Protein AF-0000000075319408 (afdb_homodimer)

InterPro domains:
  IPR010982 Lambda repressor-like, DNA-binding domain superfamily [G3DSA:1.10.260.40] (1-58)
  IPR010982 Lambda repressor-like, DNA-binding domain superfamily [SSF47413] (1-55)

pLDDT: mean 92.79, std 12.96, range [38.28, 98.69]

Sequence (116 aa):
MTKTQAIKHFGSVSALAKAINVTYEAVRQWADVPELRQYQIERITQGALKAEPANQAAMTKTQAIKHFGSVSALAKAINVTYEAVRQWADVPELRQYQIERITQGALKAEPANQAA

Secondary structure (DSSP, 8-state):
--HHHHHHHHSSHHHHHHHHT--HHHHHH-SS--HHHHHHHHHHTTTSS----TTT--/--HHHHHHHHSSHHHHHHHHT--HHHHHH-SS--HHHHHHHHHHTTTSS----TTT--

Organism: Pseudomonas syringae (NCBI:txid317)

Radius of gyration: 14.58 Å; Cα contacts (8 Å, |Δi|>4): 130; chains: 2; bounding box: 26×40×33 Å

Solvent-accessible surface area (backbone atoms only — not comparable to full-atom values): 6598 Å² total; per-residue (Å²): 86,49,49,65,56,52,25,59,73,54,68,30,62,59,48,37,16,58,74,70,70,52,48,53,69,56,57,67,65,45,88,54,58,52,60,50,55,29,31,46,48,14,58,76,50,72,56,77,44,51,57,63,44,76,78,68,72,101,86,50,49,66,56,51,24,59,74,55,68,31,63,58,47,38,16,59,74,71,70,50,48,52,68,57,59,67,65,45,90,55,57,52,61,53,54,28,31,45,48,14,57,76,47,71,56,76,42,50,57,62,45,75,76,67,70,104

Structure (mmCIF, N/CA/C/O backbone):
data_AF-0000000075319408-model_v1
#
loop_
_entity.id
_entity.type
_entity.pdbx_description
1 polymer 'Cro/Cl family transcriptional regulator'
#
loop_
_atom_site.group_PDB
_atom_site.id
_atom_site.type_symbol
_atom_site.label_atom_id
_atom_site.label_alt_id
_atom_site.label_comp_id
_atom_site.label_asym_id
_atom_site.label_entity_id
_atom_site.label_seq_id
_atom_site.pdbx_PDB_ins_code
_atom_site.Cartn_x
_atom_site.Cartn_y
_atom_site.Cartn_z
_atom_site.occupancy
_atom_site.B_iso_or_equiv
_atom_site.auth_seq_id
_atom_site.auth_comp_id
_atom_site.auth_asym_id
_atom_site.auth_atom_id
_atom_site.pdbx_PDB_model_num
ATOM 1 N N . MET A 1 1 ? 2.799 5.125 11.156 1 95.25 1 MET A N 1
ATOM 2 C CA . MET A 1 1 ? 2.529 6.562 11.195 1 95.25 1 MET A CA 1
ATOM 3 C C . MET A 1 1 ? 1.071 6.832 11.555 1 95.25 1 MET A C 1
ATOM 5 O O . MET A 1 1 ? 0.188 6.043 11.219 1 95.25 1 MET A O 1
ATOM 9 N N . THR A 1 2 ? 0.902 8.023 12.133 1 96.44 2 THR A N 1
ATOM 10 C CA . THR A 1 2 ? -0.451 8.508 12.383 1 96.44 2 THR A CA 1
ATOM 11 C C . THR A 1 2 ? -0.909 9.445 11.273 1 96.44 2 THR A C 1
ATOM 13 O O . THR A 1 2 ? -0.097 9.906 10.469 1 96.44 2 THR A O 1
ATOM 16 N N . LYS A 1 3 ? -2.234 9.68 11.242 1 97.81 3 LYS A N 1
ATOM 17 C CA . LYS A 1 3 ? -2.793 10.641 10.297 1 97.81 3 LYS A CA 1
ATOM 18 C C . LYS A 1 3 ? -2.135 12.008 10.445 1 97.81 3 LYS A C 1
ATOM 20 O O . LYS A 1 3 ? -1.76 12.633 9.453 1 97.81 3 LYS A O 1
ATOM 25 N N . THR A 1 4 ? -1.917 12.43 11.688 1 97.69 4 THR A N 1
ATOM 26 C CA . THR A 1 4 ? -1.33 13.734 11.969 1 97.69 4 THR A CA 1
ATOM 27 C C . THR A 1 4 ? 0.107 13.805 11.461 1 97.69 4 THR A C 1
ATOM 29 O O . THR A 1 4 ? 0.514 14.805 10.875 1 97.69 4 THR A O 1
ATOM 32 N N . GLN A 1 5 ? 0.835 12.781 11.656 1 97.81 5 GLN A N 1
ATOM 33 C CA . GLN A 1 5 ? 2.207 12.719 11.164 1 97.81 5 GLN A CA 1
ATOM 34 C C . GLN A 1 5 ? 2.252 12.836 9.641 1 97.81 5 GLN A C 1
ATOM 36 O O . GLN A 1 5 ? 3.105 13.539 9.094 1 97.81 5 GLN A O 1
ATOM 41 N N . ALA A 1 6 ? 1.329 12.109 9.008 1 98.38 6 ALA A N 1
ATOM 42 C CA . ALA A 1 6 ? 1.284 12.133 7.547 1 98.38 6 ALA A CA 1
ATOM 43 C C . ALA A 1 6 ? 0.965 13.531 7.031 1 98.38 6 ALA A C 1
ATOM 45 O O . ALA A 1 6 ? 1.632 14.031 6.121 1 98.38 6 ALA A O 1
ATOM 46 N N . ILE A 1 7 ? 0.067 14.18 7.656 1 98.5 7 ILE A N 1
ATOM 47 C CA . ILE A 1 7 ? -0.345 15.516 7.242 1 98.5 7 ILE A CA 1
ATOM 48 C C . ILE A 1 7 ? 0.793 16.5 7.484 1 98.5 7 ILE A C 1
ATOM 50 O O . ILE A 1 7 ? 1.105 17.328 6.617 1 98.5 7 ILE A O 1
ATOM 54 N N . LYS A 1 8 ? 1.362 16.406 8.609 1 98.19 8 LYS A N 1
ATOM 55 C CA . LYS A 1 8 ? 2.449 17.312 8.969 1 98.19 8 LYS A CA 1
ATOM 56 C C . LYS A 1 8 ? 3.613 17.188 7.988 1 98.19 8 LYS A C 1
ATOM 58 O O . LYS A 1 8 ? 4.211 18.188 7.598 1 98.19 8 LYS A O 1
ATOM 63 N N . HIS A 1 9 ? 3.93 16.047 7.621 1 98.44 9 HIS A N 1
ATOM 64 C CA . HIS A 1 9 ? 5.047 15.82 6.711 1 98.44 9 HIS A CA 1
ATOM 65 C C . HIS A 1 9 ? 4.816 16.516 5.375 1 98.44 9 HIS A C 1
ATOM 67 O O . HIS A 1 9 ? 5.738 17.109 4.805 1 98.44 9 HIS A O 1
ATOM 73 N N . PHE A 1 10 ? 3.631 16.469 4.887 1 98.12 10 PHE A N 1
ATOM 74 C CA . PHE A 1 10 ? 3.334 17 3.566 1 98.12 10 PHE A CA 1
ATOM 75 C C . PHE A 1 10 ? 2.906 18.453 3.658 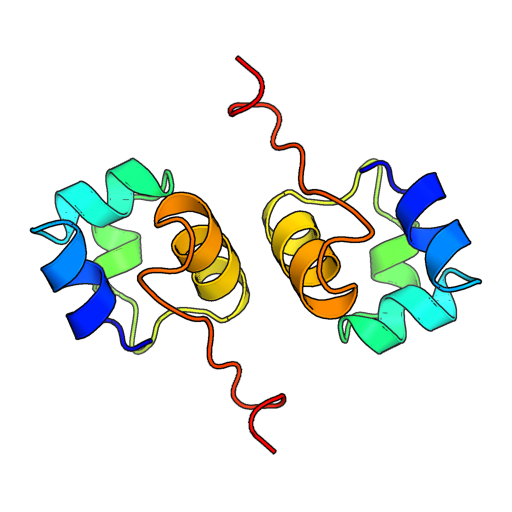1 98.12 10 PHE A C 1
ATOM 77 O O . PHE A 1 10 ? 2.898 19.172 2.654 1 98.12 10 PHE A O 1
ATOM 84 N N . GLY A 1 11 ? 2.514 18.812 4.918 1 98.5 11 GLY A N 1
ATOM 85 C CA . GLY A 1 11 ? 2.24 20.219 5.145 1 98.5 11 GLY A CA 1
ATOM 86 C C . GLY A 1 11 ? 0.762 20.531 5.289 1 98.5 11 GLY A C 1
ATOM 87 O O . GLY A 1 11 ? 0.384 21.5 5.938 1 98.5 11 GLY A O 1
ATOM 88 N N . SER A 1 12 ? -0.081 19.656 4.594 1 98.62 12 SER A N 1
ATOM 89 C CA . SER A 1 12 ? -1.525 19.844 4.672 1 98.62 12 SER A CA 1
ATOM 90 C C . SER A 1 12 ? -2.275 18.594 4.223 1 98.62 12 SER A C 1
ATOM 92 O O . SER A 1 12 ? -1.686 17.688 3.621 1 98.62 12 SER A O 1
ATOM 94 N N . VAL A 1 13 ? -3.59 18.625 4.527 1 98.5 13 VAL A N 1
ATOM 95 C CA . VAL A 1 13 ? -4.457 17.531 4.086 1 98.5 13 VAL A CA 1
ATOM 96 C C . VAL A 1 13 ? -4.477 17.469 2.561 1 98.5 13 VAL A C 1
ATOM 98 O O . VAL A 1 13 ? -4.363 16.391 1.974 1 98.5 13 VAL A O 1
ATOM 101 N N . SER A 1 14 ? -4.527 18.625 1.949 1 98.56 14 SER A N 1
ATOM 102 C CA . SER A 1 14 ? -4.582 18.703 0.493 1 98.56 14 SER A CA 1
ATOM 103 C C . SER A 1 14 ? -3.279 18.219 -0.137 1 98.56 14 SER A C 1
ATOM 105 O O . SER A 1 14 ? -3.295 17.547 -1.172 1 98.56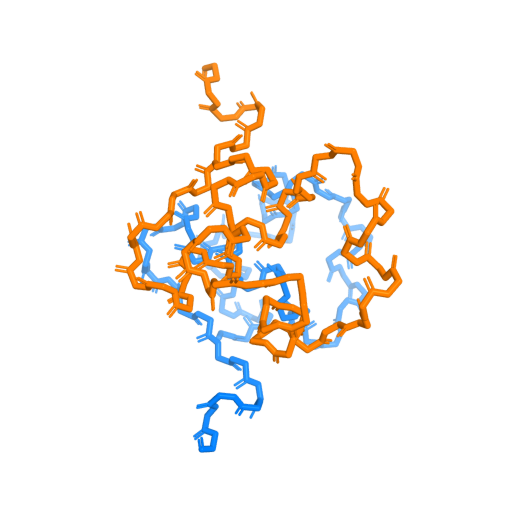 14 SER A O 1
ATOM 107 N N . ALA A 1 15 ? -2.229 18.547 0.409 1 98.38 15 ALA A N 1
ATOM 108 C CA . ALA A 1 15 ? -0.924 18.141 -0.111 1 98.38 15 ALA A CA 1
ATOM 109 C C . ALA A 1 15 ? -0.729 16.625 0.002 1 98.38 15 ALA A C 1
ATOM 111 O O . ALA A 1 15 ? -0.214 16 -0.921 1 98.38 15 ALA A O 1
ATOM 112 N N . LEU A 1 16 ? -1.143 16.078 1.121 1 98.62 16 LEU A N 1
ATOM 113 C CA . LEU A 1 16 ? -1.092 14.625 1.302 1 98.62 16 LEU A CA 1
ATOM 114 C C . LEU A 1 16 ? -1.969 13.922 0.275 1 98.62 16 LEU A C 1
ATOM 116 O O . LEU A 1 16 ? -1.53 12.961 -0.371 1 98.62 16 LEU A O 1
ATOM 120 N N . ALA A 1 17 ? -3.172 14.375 0.161 1 98.69 17 ALA A N 1
ATOM 121 C CA . ALA A 1 17 ? -4.121 13.781 -0.776 1 98.69 17 ALA A CA 1
ATOM 122 C C . ALA A 1 17 ? -3.562 13.773 -2.195 1 98.69 17 ALA A C 1
ATOM 124 O O . ALA A 1 17 ? -3.625 12.758 -2.889 1 98.69 17 ALA A O 1
ATOM 125 N N . LYS A 1 18 ? -2.953 14.867 -2.57 1 97.69 18 LYS A N 1
ATOM 126 C CA . LYS A 1 18 ? -2.352 14.984 -3.896 1 97.69 18 LYS A CA 1
ATOM 127 C C . LYS A 1 18 ? -1.176 14.023 -4.055 1 97.69 18 LYS A C 1
ATOM 129 O O . LYS A 1 18 ? -1.021 13.391 -5.098 1 97.69 18 LYS A O 1
ATOM 134 N N . ALA A 1 19 ? -0.427 13.891 -3.07 1 96.56 19 ALA A N 1
ATOM 135 C CA . ALA A 1 19 ? 0.776 13.062 -3.117 1 96.56 19 ALA A CA 1
ATOM 136 C C . ALA A 1 19 ? 0.425 11.594 -3.35 1 96.56 19 ALA A C 1
ATOM 138 O O . ALA A 1 19 ? 1.165 10.867 -4.02 1 96.56 19 ALA A O 1
ATOM 139 N N . ILE A 1 20 ? -0.725 11.195 -2.834 1 96.62 20 ILE A N 1
ATOM 140 C CA . ILE A 1 20 ? -1.056 9.773 -2.912 1 96.62 20 ILE A CA 1
ATOM 141 C C . ILE A 1 20 ? -2.242 9.57 -3.852 1 96.62 20 ILE A C 1
ATOM 143 O O . ILE A 1 20 ? -2.803 8.477 -3.926 1 96.62 20 ILE A O 1
ATOM 147 N N . ASN A 1 21 ? -2.633 10.648 -4.414 1 96.25 21 ASN A N 1
ATOM 148 C CA . ASN A 1 21 ? -3.646 10.633 -5.465 1 96.25 21 ASN A CA 1
ATOM 149 C C . ASN A 1 21 ? -5.008 10.195 -4.926 1 96.25 21 ASN A C 1
ATOM 151 O O . ASN A 1 21 ? -5.629 9.281 -5.473 1 96.25 21 ASN A O 1
ATOM 15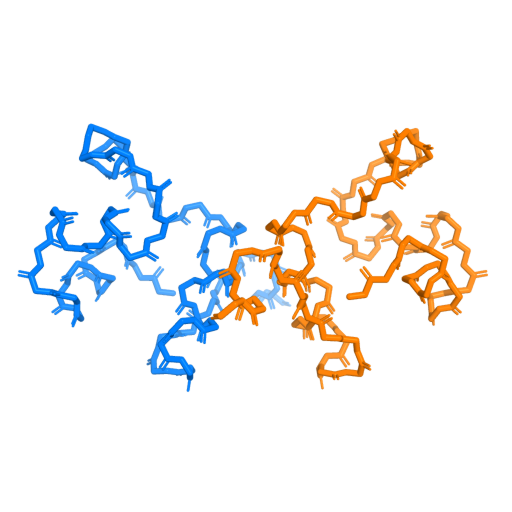5 N N . VAL A 1 22 ? -5.426 10.773 -3.908 1 97.88 22 VAL A N 1
ATOM 156 C CA . VAL A 1 22 ? -6.773 10.617 -3.371 1 97.88 22 VAL A CA 1
ATOM 157 C C . VAL A 1 22 ? -7.418 11.984 -3.176 1 97.88 22 VAL A C 1
ATOM 159 O O . VAL A 1 22 ? -6.789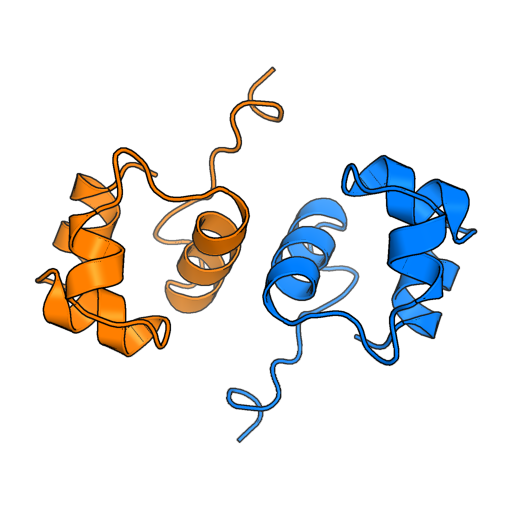 13.016 -3.418 1 97.88 22 VAL A O 1
ATOM 162 N N . THR A 1 23 ? -8.625 12.023 -2.814 1 98.38 23 THR A N 1
ATOM 163 C CA . THR A 1 23 ? -9.32 13.297 -2.629 1 98.38 23 THR A CA 1
ATOM 164 C C . THR A 1 23 ? -9.078 13.844 -1.226 1 98.38 23 THR A C 1
ATOM 166 O O . THR A 1 23 ? -8.805 13.086 -0.295 1 98.38 23 THR A O 1
ATOM 169 N N . TYR A 1 24 ? -9.258 15.117 -1.112 1 98.31 24 TYR A N 1
ATOM 170 C CA . TYR A 1 24 ? -9.203 15.789 0.18 1 98.31 24 TYR A CA 1
ATOM 171 C C . TYR A 1 24 ? -10.156 15.148 1.176 1 98.31 24 TYR A C 1
ATOM 173 O O . TYR A 1 24 ? -9.789 14.891 2.324 1 98.31 24 TYR A O 1
ATOM 181 N N . GLU A 1 25 ? -11.422 14.891 0.677 1 98.56 25 GLU A N 1
ATOM 182 C CA . GLU A 1 25 ? -12.469 14.32 1.523 1 98.56 25 GLU A CA 1
ATOM 183 C C . GLU A 1 25 ? -12.07 12.945 2.039 1 98.56 25 GLU A C 1
ATOM 185 O O . GLU A 1 25 ? -12.367 12.586 3.182 1 98.56 25 GLU A O 1
ATOM 190 N N . ALA A 1 26 ? -11.336 12.25 1.211 1 98.12 26 ALA A N 1
ATOM 191 C CA . ALA A 1 26 ? -10.891 10.914 1.61 1 98.12 26 ALA A CA 1
ATOM 192 C C . ALA A 1 26 ? -9.961 10.984 2.814 1 98.12 26 ALA A C 1
ATOM 194 O O . ALA A 1 26 ? -10.188 10.312 3.822 1 98.12 26 ALA A O 1
ATOM 195 N N . VAL A 1 27 ? -9.023 11.82 2.697 1 98.56 27 VAL A N 1
ATOM 196 C CA . VAL A 1 27 ? -8.047 11.953 3.77 1 98.56 27 VAL A CA 1
ATOM 197 C C . VAL A 1 27 ? -8.727 12.453 5.039 1 98.56 27 VAL A C 1
ATOM 199 O O . VAL A 1 27 ? -8.445 11.969 6.137 1 98.56 27 VAL A O 1
ATOM 202 N N . ARG A 1 28 ? -9.586 13.344 4.895 1 97.69 28 ARG A N 1
ATOM 203 C CA . ARG A 1 28 ? -10.273 13.922 6.043 1 97.69 28 ARG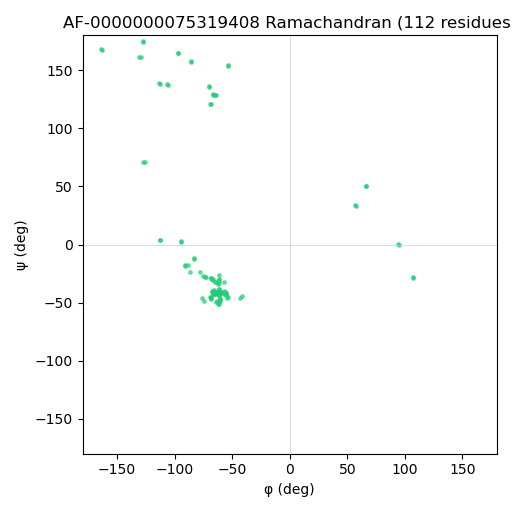 A CA 1
ATOM 204 C C . ARG A 1 28 ? -11.078 12.859 6.793 1 97.69 28 ARG A C 1
ATOM 206 O O . ARG A 1 28 ? -11.211 12.93 8.016 1 97.69 28 ARG A O 1
ATOM 213 N N . GLN A 1 29 ? -11.523 11.922 6.141 1 97.88 29 GLN A N 1
ATOM 214 C CA . GLN A 1 29 ? -12.414 10.914 6.719 1 97.88 29 GLN A CA 1
ATOM 215 C C . GLN A 1 29 ? -11.617 9.836 7.445 1 97.88 29 GLN A C 1
ATOM 217 O O . GLN A 1 29 ? -12.188 9.031 8.18 1 97.88 29 GLN A O 1
ATOM 222 N N . TRP A 1 30 ? -10.422 9.867 7.242 1 97.69 30 TRP A N 1
ATOM 223 C CA . TRP A 1 30 ? -9.633 8.836 7.922 1 97.69 30 TRP A CA 1
ATOM 224 C C . TRP A 1 30 ? -9.688 9.023 9.43 1 97.69 30 TRP A C 1
ATOM 226 O O . TRP A 1 30 ? -9.477 10.125 9.938 1 97.69 30 TRP A O 1
ATOM 236 N N . ALA A 1 31 ? -10.016 7.996 10.133 1 97.12 31 ALA A N 1
ATOM 237 C CA . ALA A 1 31 ? -9.688 7.988 11.562 1 97.12 31 ALA A CA 1
ATOM 238 C C . ALA A 1 31 ? -8.203 7.75 11.781 1 97.12 31 ALA A C 1
ATOM 240 O O . ALA A 1 31 ? -7.555 8.469 12.547 1 97.12 31 ALA A O 1
ATOM 241 N N . ASP A 1 32 ? -7.727 6.738 11.102 1 96.5 32 ASP A N 1
ATOM 242 C CA . ASP A 1 32 ? -6.312 6.395 10.984 1 96.5 32 ASP A CA 1
ATOM 243 C C . ASP A 1 32 ? -5.918 6.195 9.523 1 96.5 32 ASP A C 1
ATOM 245 O O . ASP A 1 32 ? -6.777 6.008 8.664 1 96.5 32 ASP A O 1
ATOM 249 N N . VAL A 1 33 ? -4.605 6.266 9.32 1 97.56 33 VAL A N 1
ATOM 250 C CA . VAL A 1 33 ? -4.148 5.992 7.961 1 97.56 33 VAL A CA 1
ATOM 251 C C . VAL A 1 33 ? -4.363 4.516 7.629 1 97.56 33 VAL A C 1
ATOM 253 O O . VAL A 1 33 ? -3.83 3.637 8.312 1 97.56 33 VAL A O 1
ATOM 256 N N . PRO A 1 34 ? -5.117 4.262 6.633 1 96.88 34 PRO A N 1
ATOM 257 C CA . PRO A 1 34 ? -5.297 2.855 6.266 1 96.88 34 PRO A CA 1
ATOM 258 C C . PRO A 1 34 ? -3.971 2.129 6.051 1 96.88 34 PRO A C 1
ATOM 260 O O . PRO A 1 34 ? -3.012 2.721 5.547 1 96.88 34 PRO A O 1
ATOM 263 N N . GLU A 1 35 ? -3.916 0.9 6.215 1 94.5 35 GLU A N 1
ATOM 264 C CA . GLU A 1 35 ? -2.68 0.123 6.238 1 94.5 35 GLU A CA 1
ATOM 265 C C . GLU A 1 35 ? -1.948 0.214 4.902 1 94.5 35 GLU A C 1
ATOM 267 O O . GLU A 1 35 ? -0.763 0.549 4.859 1 94.5 35 GLU A O 1
ATOM 272 N N . LEU A 1 36 ? -2.684 -0.05 3.83 1 95.5 36 LEU A N 1
ATOM 273 C CA . LEU A 1 36 ? -2.039 -0.107 2.523 1 95.5 36 LEU A CA 1
ATOM 274 C C . LEU A 1 36 ? -1.533 1.271 2.105 1 95.5 36 LEU A C 1
ATOM 276 O O . LEU A 1 36 ? -0.505 1.382 1.435 1 95.5 36 LEU A O 1
ATOM 280 N N . ARG A 1 37 ? -2.232 2.279 2.57 1 97.25 37 ARG A N 1
ATOM 281 C CA . ARG A 1 37 ? -1.803 3.635 2.246 1 97.25 37 ARG A CA 1
ATOM 282 C C . ARG A 1 37 ? -0.549 4.012 3.029 1 97.25 37 ARG A C 1
ATOM 284 O O . ARG A 1 37 ? 0.257 4.82 2.566 1 97.25 37 ARG A O 1
ATOM 291 N N . GLN A 1 38 ? -0.398 3.396 4.207 1 97.44 38 GLN A N 1
ATOM 292 C CA . GLN A 1 38 ? 0.827 3.625 4.969 1 97.44 38 GLN A CA 1
ATOM 293 C C . GLN A 1 38 ? 2.053 3.156 4.188 1 97.44 38 GLN A C 1
ATOM 295 O O . GLN A 1 38 ? 3.092 3.816 4.199 1 97.44 38 GLN A O 1
ATOM 300 N N . TYR A 1 39 ? 1.858 2.051 3.502 1 95.88 39 TYR A N 1
ATOM 301 C CA . TYR A 1 39 ? 2.969 1.563 2.691 1 95.88 39 TYR A CA 1
ATOM 302 C C . TYR A 1 39 ? 3.279 2.527 1.553 1 95.88 39 TYR A C 1
ATOM 304 O O . TYR A 1 39 ? 4.445 2.748 1.218 1 95.88 39 TYR A O 1
ATOM 312 N N . GLN A 1 40 ? 2.264 3.004 0.952 1 95.88 40 GLN A N 1
ATOM 313 C CA . GLN A 1 40 ? 2.436 3.975 -0.124 1 95.88 40 GLN A CA 1
ATOM 314 C C . GLN A 1 40 ? 3.143 5.23 0.375 1 95.88 40 GLN A C 1
ATOM 316 O O . GLN A 1 40 ? 4.086 5.711 -0.259 1 95.88 40 GLN A O 1
ATOM 321 N N . ILE A 1 41 ? 2.711 5.727 1.48 1 97.25 41 ILE A N 1
ATOM 322 C CA . ILE A 1 41 ? 3.279 6.941 2.053 1 97.25 41 ILE A CA 1
ATOM 323 C C . ILE A 1 41 ? 4.734 6.695 2.445 1 97.25 41 ILE A C 1
ATOM 325 O O . ILE A 1 41 ? 5.598 7.543 2.217 1 97.25 41 ILE A O 1
ATOM 329 N N . GLU A 1 42 ? 4.984 5.59 3.02 1 96.5 42 GLU A N 1
ATOM 330 C CA . GLU A 1 42 ? 6.355 5.223 3.357 1 96.5 42 GLU A CA 1
ATOM 331 C C . GLU A 1 42 ? 7.25 5.23 2.121 1 96.5 42 GLU A C 1
ATOM 333 O O . GLU A 1 42 ? 8.383 5.723 2.172 1 96.5 42 GLU A O 1
ATOM 338 N N . ARG A 1 43 ? 6.672 4.742 1.078 1 92.94 43 ARG A N 1
ATOM 339 C CA . ARG A 1 43 ? 7.445 4.676 -0.158 1 92.94 43 ARG A CA 1
ATOM 340 C C . ARG A 1 43 ? 7.695 6.07 -0.722 1 92.94 43 ARG A C 1
ATOM 342 O O . ARG A 1 43 ? 8.82 6.391 -1.117 1 92.94 43 ARG A O 1
ATOM 349 N N . ILE A 1 44 ? 6.68 6.91 -0.754 1 93 44 ILE A N 1
ATOM 350 C CA . ILE A 1 44 ? 6.738 8.242 -1.349 1 93 44 ILE A CA 1
ATOM 351 C C . ILE A 1 44 ? 7.645 9.141 -0.513 1 93 44 ILE A C 1
ATOM 353 O O . ILE A 1 44 ? 8.359 9.984 -1.055 1 93 44 ILE A O 1
ATOM 357 N N . THR A 1 45 ? 7.695 8.836 0.701 1 96.56 45 THR A N 1
ATOM 358 C CA . THR A 1 45 ? 8.508 9.664 1.594 1 96.56 45 THR A CA 1
ATOM 359 C C . THR A 1 45 ? 9.898 9.07 1.76 1 96.56 45 THR A C 1
ATOM 361 O O . THR A 1 45 ? 10.68 9.531 2.596 1 96.56 45 THR A O 1
ATOM 364 N N . GLN A 1 46 ? 10.141 7.965 1.038 1 93.56 46 GLN A N 1
ATOM 365 C CA . GLN A 1 46 ? 11.43 7.289 1.063 1 93.56 46 GLN A CA 1
ATOM 366 C C . GLN A 1 46 ? 11.812 6.883 2.484 1 93.56 46 GLN A C 1
ATOM 368 O O . GLN A 1 46 ? 12.961 7.066 2.9 1 93.56 46 GLN A O 1
ATOM 373 N N . GLY A 1 47 ? 10.836 6.547 3.219 1 94.12 47 GLY A N 1
ATOM 374 C CA . GLY A 1 47 ? 11.086 5.973 4.531 1 94.12 47 GLY A CA 1
ATOM 375 C C . GLY A 1 47 ? 11.07 7.004 5.645 1 94.12 47 GLY A C 1
ATOM 376 O O . GLY A 1 47 ? 11.242 6.664 6.816 1 94.12 47 GLY A O 1
ATOM 377 N N . ALA A 1 48 ? 10.836 8.25 5.309 1 96.5 48 ALA A N 1
ATOM 378 C CA . ALA A 1 48 ? 10.727 9.25 6.367 1 96.5 48 ALA A CA 1
ATOM 379 C C . ALA A 1 48 ? 9.586 8.922 7.32 1 96.5 48 ALA A C 1
ATOM 381 O O . ALA A 1 48 ? 9.688 9.148 8.531 1 96.5 48 ALA A O 1
ATOM 382 N N . LEU A 1 49 ? 8.469 8.477 6.746 1 96.81 49 LEU A N 1
ATOM 383 C CA . LEU A 1 49 ? 7.367 7.906 7.52 1 96.81 49 LEU A CA 1
ATOM 384 C C . LEU A 1 49 ? 7.309 6.395 7.344 1 96.81 49 LEU A C 1
ATOM 386 O O . LEU A 1 49 ? 7.508 5.883 6.238 1 96.81 49 LEU A O 1
ATOM 390 N N . LYS A 1 50 ? 7.086 5.738 8.406 1 94.94 50 LYS A N 1
ATOM 391 C CA . LYS A 1 50 ? 7.09 4.277 8.367 1 94.94 50 LYS A CA 1
ATOM 392 C C . LYS A 1 50 ? 5.699 3.713 8.633 1 94.94 50 LYS A C 1
ATOM 394 O O . LYS A 1 50 ? 4.98 4.203 9.508 1 94.94 50 LYS A O 1
ATOM 399 N N . ALA A 1 51 ? 5.426 2.688 7.832 1 95.88 51 ALA A N 1
ATOM 400 C CA . ALA A 1 51 ? 4.168 1.98 8.055 1 95.88 51 ALA A CA 1
ATOM 401 C C . ALA A 1 51 ? 4.211 1.176 9.352 1 95.88 51 ALA A C 1
ATOM 403 O O . ALA A 1 51 ? 5.227 0.556 9.672 1 95.88 51 ALA A O 1
ATOM 404 N N . GLU A 1 52 ? 3.166 1.242 10.086 1 90 52 GLU A N 1
ATOM 405 C CA . GLU A 1 52 ? 3.02 0.498 11.328 1 90 52 GLU A CA 1
ATOM 406 C C . GLU A 1 52 ? 1.725 -0.309 11.344 1 90 52 GLU A C 1
ATOM 408 O O . GLU A 1 52 ? 0.806 -0.006 12.109 1 90 52 GLU A O 1
ATOM 413 N N . PRO A 1 53 ? 1.793 -1.285 10.531 1 78.31 53 PRO A N 1
ATOM 414 C CA . PRO A 1 53 ? 0.55 -2.061 10.531 1 78.31 53 PRO A CA 1
ATOM 415 C C . PRO A 1 53 ? 0.305 -2.789 11.852 1 78.31 53 PRO A C 1
ATOM 417 O O . PRO A 1 53 ? 1.257 -3.211 12.516 1 78.31 53 PRO A O 1
ATOM 420 N N . ALA A 1 54 ? -0.929 -2.543 12.305 1 66.56 54 ALA A N 1
ATOM 421 C CA . ALA A 1 54 ? -1.31 -3.139 13.578 1 66.56 54 ALA A CA 1
ATOM 422 C C . ALA A 1 54 ? -0.847 -4.59 13.672 1 66.56 54 ALA A C 1
ATOM 424 O O . ALA A 1 54 ? -0.409 -5.047 14.727 1 66.56 54 ALA A O 1
ATOM 425 N N . ASN A 1 55 ? -0.993 -5.344 12.828 1 56.66 55 ASN A N 1
ATOM 426 C CA . ASN A 1 55 ? -0.698 -6.773 12.859 1 56.66 55 ASN A CA 1
ATOM 427 C C . ASN A 1 55 ? 0.8 -7.039 12.758 1 56.66 55 ASN A C 1
ATOM 429 O O . ASN A 1 55 ? 1.257 -8.156 13.008 1 56.66 55 ASN A O 1
ATOM 433 N N . GLN A 1 56 ? 1.587 -6.277 12.211 1 54.66 56 GLN A N 1
ATOM 434 C CA . GLN A 1 56 ? 3.025 -6.504 12.117 1 54.66 56 GLN A CA 1
ATOM 435 C C . GLN A 1 56 ? 3.746 -5.98 13.352 1 54.66 56 GLN A C 1
ATOM 437 O O . GLN A 1 56 ? 4.906 -6.32 13.594 1 54.66 56 GLN A O 1
ATOM 442 N N . ALA A 1 57 ? 3.115 -5.074 13.961 1 45.5 57 ALA A N 1
ATOM 443 C CA . ALA A 1 57 ? 3.701 -4.641 15.227 1 45.5 57 ALA A CA 1
ATOM 444 C C . ALA A 1 57 ? 3.865 -5.816 16.188 1 45.5 57 ALA A C 1
ATOM 446 O O . ALA A 1 57 ? 4.688 -5.77 17.109 1 45.5 57 ALA A O 1
ATOM 447 N N . ALA A 1 58 ? 2.904 -6.734 16.016 1 40.88 58 ALA A N 1
ATOM 448 C CA . ALA A 1 58 ? 3.047 -7.719 17.094 1 40.88 58 ALA A CA 1
ATOM 449 C C . ALA A 1 58 ? 4.152 -8.719 16.766 1 40.88 58 ALA A C 1
ATOM 451 O O . ALA A 1 58 ? 4.457 -8.969 15.602 1 40.88 58 ALA A O 1
ATOM 452 N N . MET B 1 1 ? 6.469 -5.004 -9.906 1 95.38 1 MET B N 1
ATOM 453 C CA . MET B 1 1 ? 6.402 -6.461 -9.992 1 95.38 1 MET B CA 1
ATOM 454 C C . MET B 1 1 ? 5.148 -6.902 -10.742 1 95.38 1 MET B C 1
ATOM 456 O O . MET B 1 1 ? 4.117 -6.234 -10.68 1 95.38 1 MET B O 1
ATOM 460 N N . THR B 1 2 ? 5.309 -8.102 -11.32 1 96.56 2 THR B N 1
ATOM 461 C CA . THR B 1 2 ? 4.156 -8.75 -11.938 1 96.56 2 THR B CA 1
ATOM 462 C C . THR B 1 2 ? 3.527 -9.758 -10.977 1 96.56 2 THR B C 1
ATOM 464 O O . THR B 1 2 ? 4.129 -10.117 -9.969 1 96.56 2 THR B O 1
ATOM 467 N N . LYS B 1 3 ? 2.305 -10.148 -11.32 1 97.81 3 LYS B N 1
ATOM 468 C CA . LYS B 1 3 ? 1.628 -11.188 -10.547 1 97.81 3 LYS B CA 1
ATOM 469 C C . LYS B 1 3 ? 2.469 -12.461 -10.477 1 97.81 3 LYS B C 1
ATOM 471 O O . LYS B 1 3 ? 2.627 -13.047 -9.406 1 97.81 3 LYS B O 1
ATOM 476 N N . THR B 1 4 ? 3.059 -12.836 -11.602 1 97.81 4 THR B N 1
ATOM 477 C CA . THR B 1 4 ? 3.861 -14.047 -11.68 1 97.81 4 THR B CA 1
ATOM 478 C C . THR B 1 4 ? 5.094 -13.938 -10.781 1 97.81 4 THR B C 1
ATOM 480 O O . THR B 1 4 ? 5.449 -14.891 -10.086 1 97.81 4 THR B O 1
ATOM 483 N N . GLN B 1 5 ? 5.711 -12.828 -10.781 1 97.88 5 GLN B N 1
ATOM 484 C CA . GLN B 1 5 ? 6.871 -12.602 -9.93 1 97.88 5 GLN B CA 1
ATOM 485 C C . GLN B 1 5 ? 6.5 -12.742 -8.453 1 97.88 5 GLN B C 1
ATOM 487 O O . GLN B 1 5 ? 7.246 -13.336 -7.672 1 97.88 5 GLN B O 1
ATOM 492 N N . ALA B 1 6 ? 5.352 -12.133 -8.102 1 98.38 6 ALA B N 1
ATOM 493 C CA . ALA B 1 6 ? 4.902 -12.188 -6.715 1 98.38 6 ALA B CA 1
ATOM 494 C C . ALA B 1 6 ? 4.633 -13.625 -6.281 1 98.38 6 ALA B C 1
ATOM 496 O O . ALA B 1 6 ? 5.074 -14.055 -5.211 1 98.38 6 ALA B O 1
ATOM 497 N N . ILE B 1 7 ? 4.047 -14.367 -7.125 1 98.56 7 ILE B N 1
ATOM 498 C CA . ILE B 1 7 ? 3.707 -15.75 -6.82 1 98.56 7 ILE B CA 1
ATOM 499 C C . ILE B 1 7 ? 4.984 -16.578 -6.711 1 98.56 7 ILE B C 1
ATOM 501 O O . ILE B 1 7 ? 5.141 -17.375 -5.777 1 98.56 7 ILE B O 1
ATOM 505 N N . LYS B 1 8 ? 5.812 -16.406 -7.637 1 98.25 8 LYS B N 1
ATOM 506 C CA . LYS B 1 8 ? 7.062 -17.156 -7.66 1 98.25 8 LYS B CA 1
ATOM 507 C C . LYS B 1 8 ? 7.879 -16.906 -6.395 1 98.25 8 LYS B C 1
ATOM 509 O O . LYS B 1 8 ? 8.469 -17.828 -5.836 1 98.25 8 LYS B O 1
ATOM 514 N N . HIS B 1 9 ? 7.938 -15.727 -5.969 1 98.5 9 HIS B N 1
ATOM 515 C CA . HIS B 1 9 ? 8.719 -15.383 -4.789 1 98.5 9 HIS B CA 1
ATOM 516 C C . HIS B 1 9 ? 8.211 -16.125 -3.557 1 98.5 9 HIS B C 1
ATOM 518 O O . HIS B 1 9 ? 9.008 -16.594 -2.742 1 98.5 9 HIS B O 1
ATOM 524 N N . PHE B 1 10 ? 6.941 -16.234 -3.418 1 98.19 10 PHE B N 1
ATOM 525 C CA . PHE B 1 10 ? 6.359 -16.828 -2.221 1 98.19 10 PHE B CA 1
ATOM 526 C C . PHE B 1 10 ? 6.16 -18.328 -2.404 1 98.19 10 PHE B C 1
ATOM 528 O O . PHE B 1 10 ? 5.961 -19.047 -1.429 1 98.19 10 PHE B O 1
ATOM 535 N N . GLY B 1 11 ? 6.188 -18.703 -3.715 1 98.5 11 GLY B N 1
ATOM 536 C CA . GLY B 1 11 ? 6.172 -20.141 -3.984 1 98.5 11 GLY B CA 1
ATOM 537 C C . GLY B 1 11 ? 4.84 -20.625 -4.527 1 98.5 11 GLY B C 1
ATOM 538 O O . GLY B 1 11 ? 4.785 -21.641 -5.227 1 98.5 11 GLY B O 1
ATOM 539 N N . SER B 1 12 ? 3.734 -19.875 -4.137 1 98.69 12 SER B N 1
ATOM 540 C CA . SER B 1 12 ? 2.406 -20.25 -4.613 1 98.69 12 SER B CA 1
ATOM 541 C C . SER B 1 12 ? 1.411 -19.109 -4.418 1 98.69 12 SER B C 1
ATOM 543 O O . SER B 1 12 ? 1.691 -18.156 -3.693 1 98.69 12 SER B O 1
ATOM 545 N N . VAL B 1 13 ? 0.254 -19.312 -5.07 1 98.5 13 VAL B N 1
ATOM 546 C CA . VAL B 1 13 ? -0.828 -18.344 -4.91 1 98.5 13 VAL B CA 1
ATOM 547 C C . VAL B 1 13 ? -1.281 -18.312 -3.453 1 98.5 13 VAL B C 1
ATOM 549 O O . VAL B 1 13 ? -1.472 -17.234 -2.879 1 98.5 13 VAL B O 1
ATOM 552 N N . SER B 1 14 ? -1.364 -19.453 -2.854 1 98.56 14 SER B N 1
ATOM 553 C CA . SER B 1 14 ? -1.813 -19.562 -1.469 1 98.56 14 SER B CA 1
ATOM 554 C C . SER B 1 14 ? -0.811 -18.938 -0.51 1 98.56 14 SER B C 1
ATOM 556 O O . SER B 1 14 ? -1.199 -18.281 0.467 1 98.56 14 SER B O 1
ATOM 558 N N . ALA B 1 15 ? 0.377 -19.125 -0.751 1 98.38 15 ALA B N 1
ATOM 559 C CA . ALA B 1 15 ? 1.424 -18.562 0.107 1 98.38 15 ALA B CA 1
ATOM 560 C C . ALA B 1 15 ? 1.452 -17.047 0.032 1 98.38 15 ALA B C 1
ATOM 562 O O . ALA B 1 15 ? 1.604 -16.375 1.053 1 98.38 15 ALA B O 1
ATOM 563 N N . LEU B 1 16 ? 1.317 -16.516 -1.184 1 98.56 16 LEU B N 1
ATOM 564 C CA . LEU B 1 16 ? 1.236 -15.07 -1.368 1 98.56 16 LEU B CA 1
ATOM 565 C C . LEU B 1 16 ? 0.027 -14.492 -0.639 1 98.56 16 LEU B C 1
ATOM 567 O O . LEU B 1 16 ? 0.146 -13.508 0.087 1 98.56 16 LEU B O 1
ATOM 571 N N . ALA B 1 17 ? -1.102 -15.109 -0.852 1 98.69 17 ALA B N 1
ATOM 572 C CA . ALA B 1 17 ? -2.344 -14.664 -0.229 1 98.69 17 ALA B CA 1
ATOM 573 C C . ALA B 1 17 ? -2.209 -14.609 1.29 1 98.69 17 ALA B C 1
ATOM 575 O O . ALA B 1 17 ? -2.592 -13.625 1.922 1 98.69 17 ALA B O 1
ATOM 576 N N . LYS B 1 18 ? -1.59 -15.633 1.852 1 97.69 18 LYS B N 1
ATOM 577 C CA . LYS B 1 18 ? -1.375 -15.695 3.295 1 97.69 18 LYS B CA 1
ATOM 578 C C . LYS B 1 18 ? -0.423 -14.594 3.756 1 97.69 18 LYS B C 1
ATOM 580 O O . LYS B 1 18 ? -0.65 -13.961 4.789 1 97.69 18 LYS B O 1
ATOM 585 N N . ALA B 1 19 ? 0.529 -14.344 3.008 1 96.38 19 ALA B N 1
ATOM 586 C CA . ALA B 1 19 ? 1.557 -13.375 3.375 1 96.38 19 ALA B CA 1
ATOM 587 C C . ALA B 1 19 ? 0.973 -11.969 3.479 1 96.38 19 ALA B C 1
ATOM 589 O O . ALA B 1 19 ? 1.401 -11.172 4.316 1 96.38 19 ALA B O 1
ATOM 590 N N . ILE B 1 20 ? -0.026 -11.711 2.654 1 96.56 20 ILE B N 1
ATOM 591 C CA . ILE B 1 20 ? -0.537 -10.344 2.611 1 96.56 20 ILE B CA 1
ATOM 592 C C . ILE B 1 20 ? -1.955 -10.305 3.176 1 96.56 20 ILE B C 1
ATOM 594 O O . ILE B 1 20 ? -2.646 -9.289 3.066 1 96.56 20 ILE B O 1
ATOM 598 N N . ASN B 1 21 ? -2.354 -11.445 3.635 1 96.25 21 ASN B N 1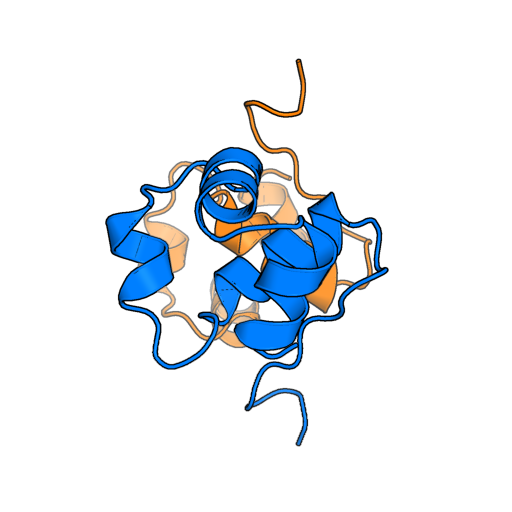
ATOM 599 C CA . ASN B 1 21 ? -3.613 -11.586 4.359 1 96.25 21 ASN B CA 1
ATOM 600 C C . ASN B 1 21 ? -4.812 -11.305 3.455 1 96.25 21 ASN B C 1
ATOM 602 O O . ASN B 1 21 ? -5.672 -10.484 3.791 1 96.25 21 ASN B O 1
ATOM 606 N N . VAL B 1 22 ? -4.852 -11.906 2.363 1 97.94 22 VAL B N 1
ATOM 607 C CA . VAL B 1 22 ? -6.004 -11.898 1.468 1 97.94 22 VAL B CA 1
ATOM 608 C C . VAL B 1 22 ? -6.391 -13.336 1.123 1 97.94 22 VAL B C 1
ATOM 610 O O . VAL B 1 22 ? -5.738 -14.289 1.561 1 97.94 22 VAL B O 1
ATOM 613 N N . THR B 1 23 ? -7.434 -13.539 0.431 1 98.44 23 THR B N 1
ATOM 614 C CA . THR B 1 23 ? -7.883 -14.883 0.079 1 98.44 23 THR B CA 1
ATOM 615 C C . THR B 1 23 ? -7.191 -15.375 -1.189 1 98.44 23 THR B C 1
ATOM 617 O O . THR B 1 23 ? -6.766 -14.57 -2.02 1 98.44 23 THR B O 1
ATOM 620 N N . TYR B 1 24 ? -7.164 -16.656 -1.312 1 98.38 24 TYR B N 1
ATOM 621 C CA . TYR B 1 24 ? -6.668 -17.297 -2.525 1 98.38 24 TYR B CA 1
ATOM 622 C C . TYR B 1 24 ? -7.383 -16.766 -3.76 1 98.38 24 TYR B C 1
ATOM 624 O O . TYR B 1 24 ? -6.742 -16.438 -4.766 1 98.38 24 TYR B O 1
ATOM 632 N N . GLU B 1 25 ? -8.742 -16.656 -3.658 1 98.62 25 GLU B N 1
ATOM 633 C CA . GLU B 1 25 ? -9.57 -16.203 -4.77 1 98.62 25 GLU B CA 1
ATOM 634 C C . GLU B 1 25 ? -9.219 -14.773 -5.176 1 98.62 25 GLU B C 1
ATOM 636 O O . GLU B 1 25 ? -9.234 -14.438 -6.363 1 98.62 25 GLU B O 1
ATOM 641 N N . ALA B 1 26 ? -8.859 -14 -4.188 1 98.12 26 ALA B N 1
ATOM 642 C CA . ALA B 1 26 ? -8.492 -12.617 -4.469 1 98.12 26 ALA B CA 1
ATOM 643 C C . ALA B 1 26 ? -7.254 -12.547 -5.363 1 98.12 26 ALA B C 1
ATOM 645 O O . ALA B 1 26 ? -7.273 -11.891 -6.406 1 98.12 26 ALA B O 1
ATOM 646 N N . VAL B 1 27 ? -6.285 -13.281 -4.98 1 98.56 27 VAL B N 1
ATOM 647 C CA . VAL B 1 27 ? -5.039 -13.281 -5.738 1 98.56 27 VAL B CA 1
ATOM 648 C C . VAL B 1 27 ? -5.277 -13.836 -7.137 1 98.56 27 VAL B C 1
ATOM 650 O O . VAL B 1 27 ? -4.758 -13.305 -8.125 1 98.56 27 VAL B O 1
ATOM 653 N N . ARG B 1 28 ? -6.016 -14.82 -7.207 1 97.81 28 ARG B N 1
ATOM 654 C CA . ARG B 1 28 ? -6.281 -15.469 -8.484 1 97.81 28 ARG B CA 1
ATOM 655 C C . ARG B 1 28 ? -6.969 -14.508 -9.453 1 97.81 28 ARG B C 1
ATOM 657 O O . ARG B 1 28 ? -6.746 -14.57 -10.664 1 97.81 28 ARG B O 1
ATOM 664 N N . GLN B 1 29 ? -7.691 -13.648 -8.969 1 97.88 29 GLN B N 1
ATOM 665 C CA . GLN B 1 29 ? -8.5 -12.75 -9.789 1 97.88 29 GLN B CA 1
ATOM 666 C C . GLN B 1 29 ? -7.676 -11.57 -10.289 1 97.88 29 GLN B C 1
ATOM 668 O O . GLN B 1 29 ? -8.117 -10.828 -11.18 1 97.88 29 GLN B O 1
ATOM 673 N N . TRP B 1 30 ? -6.602 -11.438 -9.758 1 97.69 30 TRP B N 1
ATOM 674 C CA . TRP B 1 30 ? -5.793 -10.312 -10.211 1 97.69 30 TRP B CA 1
ATOM 675 C C . TRP B 1 30 ? -5.398 -10.484 -11.68 1 97.69 30 TRP B C 1
ATOM 677 O O . TRP B 1 30 ? -4.922 -11.547 -12.078 1 97.69 30 TRP B O 1
ATOM 687 N N . ALA B 1 31 ? -5.633 -9.477 -12.469 1 97.12 31 ALA B N 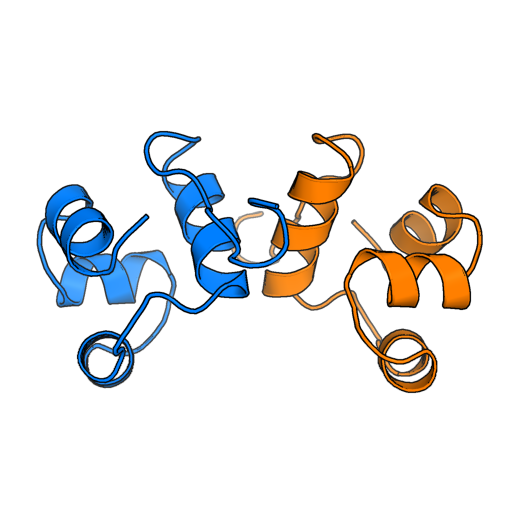1
ATOM 688 C CA . ALA B 1 31 ? -4.926 -9.414 -13.742 1 97.12 31 ALA B CA 1
ATOM 689 C C . ALA B 1 31 ? -3.477 -8.977 -13.547 1 97.12 31 ALA B C 1
ATOM 691 O O . ALA B 1 31 ? -2.559 -9.594 -14.102 1 97.12 31 ALA B O 1
ATOM 692 N N . ASP B 1 32 ? -3.35 -7.949 -12.758 1 96.56 32 ASP B N 1
ATOM 693 C CA . ASP B 1 32 ? -2.08 -7.43 -12.258 1 96.56 32 ASP B CA 1
ATOM 694 C C . ASP B 1 32 ? -2.135 -7.207 -10.75 1 96.56 32 ASP B C 1
ATOM 696 O O . ASP B 1 32 ? -3.217 -7.148 -10.164 1 96.56 32 ASP B O 1
ATOM 700 N N . VAL B 1 33 ? -0.947 -7.113 -10.195 1 97.56 33 VAL B N 1
ATOM 701 C CA . VAL B 1 33 ? -0.926 -6.812 -8.766 1 97.56 33 VAL B CA 1
ATOM 702 C C . VAL B 1 33 ? -1.405 -5.379 -8.531 1 97.56 33 VAL B C 1
ATOM 704 O O . VAL B 1 33 ? -0.817 -4.43 -9.055 1 97.56 33 VAL B O 1
ATOM 707 N N . PRO B 1 34 ? -2.439 -5.219 -7.789 1 96.88 34 PRO B N 1
ATOM 708 C CA . PRO B 1 34 ? -2.893 -3.852 -7.512 1 96.88 34 PRO B CA 1
ATOM 709 C C . PRO B 1 34 ? -1.783 -2.967 -6.949 1 96.88 34 PRO B C 1
ATOM 711 O O . PRO B 1 34 ? -0.933 -3.443 -6.191 1 96.88 34 PRO B O 1
ATOM 714 N N . GLU B 1 35 ? -1.84 -1.745 -7.129 1 94.5 35 GLU B N 1
ATOM 715 C CA . GLU B 1 35 ? -0.754 -0.821 -6.816 1 94.5 35 GLU B CA 1
ATOM 716 C C . GLU B 1 35 ? -0.421 -0.842 -5.328 1 94.5 35 GLU B C 1
ATOM 718 O O . GLU B 1 35 ? 0.736 -1.03 -4.949 1 94.5 35 GLU B O 1
ATOM 723 N N . LEU B 1 36 ? -1.465 -0.681 -4.508 1 95.44 36 LEU B N 1
ATOM 724 C CA . LEU B 1 36 ? -1.222 -0.564 -3.074 1 95.44 36 LEU B CA 1
ATOM 725 C C . LEU B 1 36 ? -0.687 -1.874 -2.504 1 95.44 36 LEU B C 1
ATOM 727 O O . LEU B 1 36 ? 0.12 -1.867 -1.572 1 95.44 36 LEU B O 1
ATOM 731 N N . ARG B 1 37 ? -1.083 -2.953 -3.123 1 97.25 37 ARG B N 1
ATOM 732 C CA . ARG B 1 37 ? -0.592 -4.25 -2.664 1 97.25 37 ARG B CA 1
ATOM 733 C C . ARG B 1 37 ? 0.868 -4.453 -3.057 1 97.25 37 ARG B C 1
ATOM 735 O O . ARG B 1 37 ? 1.606 -5.164 -2.373 1 97.25 37 ARG B O 1
ATOM 742 N N . GLN B 1 38 ? 1.266 -3.805 -4.164 1 97.5 38 GLN B N 1
ATOM 743 C CA . GLN B 1 38 ? 2.672 -3.865 -4.547 1 97.5 38 GLN B CA 1
ATOM 744 C C . GLN B 1 38 ? 3.561 -3.26 -3.463 1 97.5 38 GLN B C 1
ATOM 746 O O . GLN B 1 38 ? 4.637 -3.783 -3.172 1 97.5 38 GLN B O 1
ATOM 751 N N . TYR B 1 39 ? 3.041 -2.188 -2.873 1 95.81 39 TYR B N 1
ATOM 752 C CA . TYR B 1 39 ? 3.812 -1.58 -1.794 1 95.81 39 TYR B CA 1
ATOM 753 C C . TYR B 1 39 ? 3.91 -2.52 -0.598 1 95.81 39 TYR B C 1
ATOM 755 O O . TYR B 1 39 ? 4.957 -2.602 0.051 1 95.81 39 TYR B O 1
ATOM 763 N N . GLN B 1 40 ? 2.836 -3.148 -0.289 1 95.81 40 GLN B N 1
ATOM 764 C CA . GLN B 1 40 ? 2.82 -4.109 0.81 1 95.81 40 GLN B CA 1
ATOM 765 C C . GLN B 1 40 ? 3.793 -5.254 0.551 1 95.81 40 GLN B C 1
ATOM 767 O O . GLN B 1 40 ? 4.57 -5.625 1.432 1 95.81 40 GLN B O 1
ATOM 772 N N . ILE B 1 41 ? 3.752 -5.777 -0.612 1 97.31 41 ILE B N 1
ATOM 773 C CA . ILE B 1 41 ? 4.605 -6.898 -0.978 1 97.31 41 ILE B CA 1
ATOM 774 C C . ILE B 1 41 ? 6.07 -6.465 -0.952 1 97.31 41 ILE B C 1
ATOM 776 O O . ILE B 1 41 ? 6.938 -7.203 -0.475 1 97.31 41 ILE B O 1
ATOM 780 N N . GLU B 1 42 ? 6.332 -5.316 -1.462 1 96.5 42 GLU B N 1
ATOM 781 C CA . GLU B 1 42 ? 7.684 -4.773 -1.41 1 96.5 42 GLU B CA 1
ATOM 782 C C . GLU B 1 42 ? 8.195 -4.691 0.027 1 96.5 42 GLU B C 1
ATOM 784 O O . GLU B 1 42 ? 9.344 -5.035 0.305 1 96.5 42 GLU B O 1
ATOM 789 N N . ARG B 1 43 ? 7.277 -4.277 0.864 1 93.06 43 ARG B N 1
ATOM 790 C CA . ARG B 1 43 ? 7.66 -4.141 2.264 1 93.06 43 ARG B CA 1
ATOM 791 C C . ARG B 1 43 ? 7.918 -5.5 2.9 1 93.06 43 ARG B C 1
ATOM 793 O O . ARG B 1 43 ? 8.914 -5.688 3.6 1 93.06 43 ARG B O 1
ATOM 800 N N . ILE B 1 44 ? 7.047 -6.484 2.662 1 93.12 44 ILE B N 1
ATOM 801 C CA . ILE B 1 44 ? 7.105 -7.809 3.27 1 93.12 44 ILE B CA 1
ATOM 802 C C . ILE B 1 44 ? 8.32 -8.57 2.742 1 93.12 44 ILE B C 1
ATOM 804 O O . ILE B 1 44 ? 8.953 -9.328 3.477 1 93.12 44 ILE B O 1
ATOM 808 N N . THR B 1 45 ? 8.672 -8.242 1.586 1 96.56 45 THR B N 1
ATOM 809 C CA . THR B 1 45 ? 9.797 -8.938 0.971 1 96.56 45 THR B CA 1
ATOM 810 C C . THR B 1 45 ? 11.102 -8.164 1.189 1 96.56 45 THR B C 1
ATOM 812 O O . THR B 1 45 ? 12.133 -8.508 0.613 1 96.56 45 THR B O 1
ATOM 815 N N . GLN B 1 46 ? 10.984 -7.043 1.922 1 93.56 46 GLN B N 1
ATOM 816 C CA . GLN B 1 46 ? 12.141 -6.211 2.248 1 93.56 46 GLN B CA 1
ATOM 817 C C . GLN B 1 46 ? 12.852 -5.734 0.983 1 93.56 46 GLN B C 1
ATOM 819 O O . GLN B 1 46 ? 14.078 -5.77 0.906 1 93.56 46 GLN B O 1
ATOM 824 N N . GLY B 1 47 ? 12.062 -5.523 -0.014 1 94.12 47 GLY B N 1
ATOM 825 C CA . GLY B 1 47 ? 12.602 -4.898 -1.215 1 94.12 47 GLY B CA 1
ATOM 826 C C . GLY B 1 47 ? 13.031 -5.902 -2.268 1 94.12 47 GLY B C 1
ATOM 827 O O . GLY B 1 47 ? 13.461 -5.52 -3.357 1 94.12 47 GLY B O 1
ATOM 828 N N . ALA B 1 48 ? 12.883 -7.172 -1.983 1 96.5 48 ALA B N 1
ATOM 829 C CA . ALA B 1 48 ? 13.195 -8.156 -3.01 1 96.5 48 ALA B CA 1
ATOM 830 C C . ALA B 1 48 ? 12.328 -7.961 -4.25 1 96.5 48 ALA B C 1
ATOM 832 O O . ALA B 1 48 ? 12.789 -8.156 -5.375 1 96.5 48 ALA B O 1
ATOM 833 N N . LEU B 1 49 ? 11.055 -7.676 -4.027 1 96.81 49 LEU B N 1
ATOM 834 C CA . LEU B 1 49 ? 10.148 -7.238 -5.086 1 96.81 49 LEU B CA 1
ATOM 835 C C . LEU B 1 49 ? 9.852 -5.746 -4.965 1 96.81 49 LEU B C 1
ATOM 837 O O . LEU B 1 49 ? 9.672 -5.23 -3.861 1 96.81 49 LEU B O 1
ATOM 841 N N . LYS B 1 50 ? 9.859 -5.102 -6.059 1 94.81 50 LYS B N 1
ATOM 842 C CA . LYS B 1 50 ? 9.672 -3.654 -6.047 1 94.81 50 LYS B CA 1
ATOM 843 C C . LYS B 1 50 ? 8.352 -3.268 -6.699 1 94.81 50 LYS B C 1
ATOM 845 O O . LYS B 1 50 ? 7.969 -3.83 -7.73 1 94.81 50 LYS B O 1
ATOM 850 N N . ALA B 1 51 ? 7.73 -2.305 -6.023 1 96 51 ALA B N 1
ATOM 851 C CA . ALA B 1 51 ? 6.504 -1.764 -6.598 1 96 51 ALA B CA 1
ATOM 852 C C . ALA B 1 51 ? 6.797 -0.943 -7.848 1 96 51 ALA B C 1
ATOM 854 O O . ALA B 1 51 ? 7.773 -0.191 -7.891 1 96 51 ALA B O 1
ATOM 855 N N . GLU B 1 52 ? 6.027 -1.137 -8.852 1 90 52 GLU B N 1
ATOM 856 C CA . GLU B 1 52 ? 6.141 -0.4 -10.109 1 90 52 GLU B CA 1
ATOM 857 C C . GLU B 1 52 ? 4.809 0.242 -10.492 1 90 52 GLU B C 1
ATOM 859 O O . GLU B 1 52 ? 4.172 -0.169 -11.461 1 90 52 GLU B O 1
ATOM 864 N N . PRO B 1 53 ? 4.551 1.212 -9.703 1 78.38 53 PRO B N 1
ATOM 865 C CA . PRO B 1 53 ? 3.271 1.821 -10.07 1 78.38 53 PRO B CA 1
ATOM 866 C C . PRO B 1 53 ? 3.312 2.508 -11.43 1 78.38 53 PRO B C 1
ATOM 868 O O . PRO B 1 53 ? 4.348 3.047 -11.828 1 78.38 53 PRO B O 1
ATOM 871 N N . ALA B 1 54 ? 2.332 2.121 -12.211 1 66.31 54 ALA B N 1
ATOM 872 C CA . ALA B 1 54 ? 2.26 2.654 -13.562 1 66.31 54 ALA B CA 1
ATOM 873 C C . ALA B 1 54 ? 2.578 4.145 -13.586 1 66.31 54 AL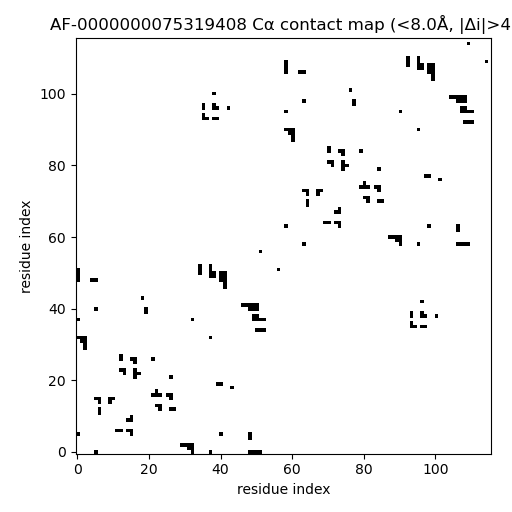A B C 1
ATOM 875 O O . ALA B 1 54 ? 3.268 4.625 -14.492 1 66.31 54 ALA B O 1
ATOM 876 N N . ASN B 1 55 ? 2.135 4.828 -12.828 1 57.53 55 ASN B N 1
ATOM 877 C CA . ASN B 1 55 ? 2.266 6.281 -12.883 1 57.53 55 ASN B CA 1
ATOM 878 C C . ASN B 1 55 ? 3.639 6.734 -12.398 1 57.53 55 ASN B C 1
ATOM 880 O O . ASN B 1 55 ? 4.027 7.883 -12.617 1 57.53 55 ASN B O 1
ATOM 884 N N . GLN B 1 56 ? 4.301 6 -11.633 1 56.22 56 GLN B N 1
ATOM 885 C CA . GLN B 1 56 ? 5.613 6.441 -11.18 1 56.22 56 GLN B CA 1
ATOM 886 C C . GLN B 1 56 ? 6.707 6.02 -12.148 1 56.22 56 GLN B C 1
ATOM 888 O O . GLN B 1 56 ? 7.836 6.508 -12.078 1 56.22 56 GLN B O 1
ATOM 893 N N . ALA B 1 57 ? 6.305 5.141 -12.867 1 44.53 57 ALA B N 1
ATOM 894 C CA . ALA B 1 57 ? 7.301 4.832 -13.891 1 44.53 57 ALA B CA 1
ATOM 895 C C . ALA B 1 57 ? 7.566 6.043 -14.781 1 44.53 57 ALA B C 1
ATOM 897 O O . ALA B 1 57 ? 8.641 6.168 -15.367 1 44.53 57 ALA B O 1
ATOM 898 N N . ALA B 1 58 ? 6.57 6.957 -14.906 1 38.28 58 ALA B N 1
ATOM 899 C CA . ALA B 1 58 ? 6.906 7.965 -15.906 1 38.28 58 ALA B CA 1
ATOM 900 C C . ALA B 1 58 ? 7.727 9.094 -15.289 1 38.28 58 ALA B C 1
ATOM 902 O O . ALA B 1 58 ? 7.641 9.352 -14.086 1 38.28 58 ALA B O 1
#

Foldseek 3Di:
DWLVVQQVVLVHLCSSCVLQVHDSVVSVPDPTDDQVVQVVSCVSVVNPGHGDDPVVVD/DWLVVLQVVLVHLCSSCVLQVHDSVVSVPDPTDDQVVQVVSCVSVVNPGHGDDPVVVD

Nearest PDB structures (foldseek):
  6on0-assembly1_B  TM=8.682E-01  e=1.168E-04  Ravinvirus N15
  1rzs-assembly1_A  TM=8.717E-01  e=2.530E-03  Lederbergvirus P22
  3bd1-assembly1_A-1  TM=8.596E-01  e=1.030E-02  Xylella fastidiosa subsp. sandyi Ann-1
  5w8y-assembly1_A  TM=6.779E-01  e=1.881E-02  Xylella fastidiosa subsp. sandyi Ann-1
  6on0-assembly1_B  TM=8.686E-01  e=9.341E-05  Ravinvirus N15